Protein AF-X0YEG4-F1 (afdb_monomer_lite)

Radius of gyration: 16.12 Å; chains: 1; bounding box: 35×30×45 Å

Secondary structure (DSSP, 8-state):
-HHHHHHHHHHS-EEEEEETTEEEEEESS-HHHHHHHHHHHHHS--TTS-S---EEEE-SS-EEEE-SS-S-TT--TTTTTT-----

pLDDT: mean 87.66, std 6.39, range [64.06, 95.69]

Organism: NCBI:txid412755

Structure (mmCIF, N/CA/C/O backbone):
data_AF-X0YEG4-F1
#
_entry.id   AF-X0YEG4-F1
#
loop_
_atom_site.group_PDB
_atom_site.id
_atom_site.type_symbol
_atom_site.label_atom_id
_atom_site.label_alt_id
_atom_site.label_comp_id
_atom_site.label_asym_id
_atom_site.label_entity_id
_atom_site.label_seq_id
_atom_site.pdbx_PDB_ins_code
_atom_site.Cartn_x
_atom_site.Cartn_y
_atom_site.Cartn_z
_atom_site.occupancy
_atom_site.B_iso_or_equiv
_ato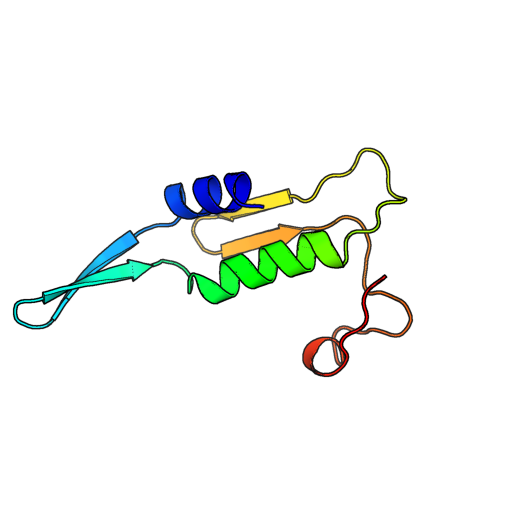m_site.auth_seq_id
_atom_site.auth_comp_id
_atom_site.auth_asym_id
_atom_site.auth_atom_id
_atom_site.pdbx_PDB_model_num
ATOM 1 N N . MET A 1 1 ? 9.812 5.180 5.772 1.00 78.00 1 MET A N 1
ATOM 2 C CA . MET A 1 1 ? 8.645 4.301 5.992 1.00 78.00 1 MET A CA 1
ATOM 3 C C . MET A 1 1 ? 7.787 4.782 7.143 1.00 78.00 1 MET A C 1
ATOM 5 O O . MET A 1 1 ? 6.633 5.092 6.903 1.00 78.00 1 MET A O 1
ATOM 9 N N . GLU A 1 2 ? 8.349 4.953 8.337 1.00 82.56 2 GLU A N 1
ATOM 10 C CA . GLU A 1 2 ? 7.612 5.382 9.538 1.00 82.56 2 GLU A CA 1
ATOM 11 C C . GLU A 1 2 ? 6.782 6.665 9.356 1.00 82.56 2 GLU A C 1
ATOM 13 O O . GLU A 1 2 ? 5.594 6.680 9.648 1.00 82.56 2 GLU A O 1
ATOM 18 N N . ARG A 1 3 ? 7.349 7.713 8.744 1.00 85.94 3 ARG A N 1
ATOM 19 C CA . ARG A 1 3 ? 6.604 8.956 8.476 1.00 85.94 3 ARG A CA 1
ATOM 20 C C . ARG A 1 3 ? 5.399 8.774 7.542 1.00 85.94 3 ARG A C 1
ATOM 22 O O . ARG A 1 3 ? 4.388 9.430 7.738 1.00 85.94 3 ARG A O 1
ATOM 29 N N . VAL A 1 4 ? 5.511 7.917 6.523 1.00 85.19 4 VAL A N 1
ATOM 30 C CA . VAL A 1 4 ? 4.399 7.643 5.590 1.00 85.19 4 VAL A CA 1
ATOM 31 C C . VAL A 1 4 ? 3.324 6.827 6.296 1.00 85.19 4 VAL A C 1
ATOM 33 O O . VAL A 1 4 ? 2.150 7.144 6.167 1.00 85.19 4 VAL A O 1
ATOM 36 N N . TRP A 1 5 ? 3.735 5.830 7.084 1.00 87.62 5 TRP A N 1
ATOM 37 C CA . TRP A 1 5 ? 2.827 5.059 7.926 1.00 87.62 5 TRP A CA 1
ATOM 38 C C . TRP A 1 5 ? 2.016 5.961 8.860 1.00 87.62 5 TRP A C 1
ATOM 40 O O . TRP A 1 5 ? 0.803 5.823 8.904 1.00 87.62 5 TRP A O 1
ATOM 50 N N . ASN A 1 6 ? 2.663 6.910 9.543 1.00 90.06 6 ASN A N 1
ATOM 51 C CA . ASN A 1 6 ? 1.972 7.805 10.472 1.00 90.06 6 ASN A CA 1
ATOM 52 C C . ASN A 1 6 ? 0.923 8.667 9.760 1.00 90.06 6 ASN A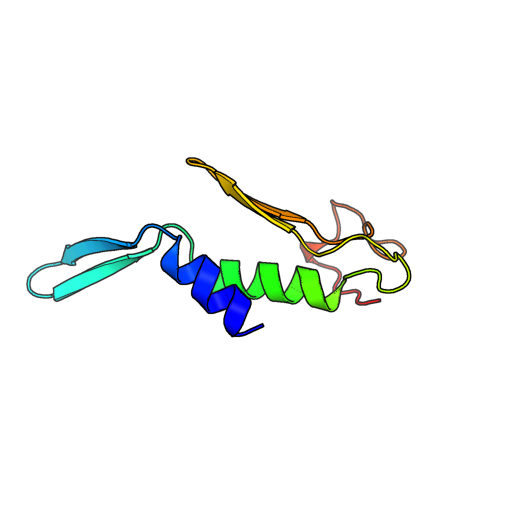 C 1
ATOM 54 O O . ASN A 1 6 ? -0.201 8.746 10.232 1.00 90.06 6 ASN A O 1
ATOM 58 N N . VAL A 1 7 ? 1.253 9.236 8.595 1.00 89.81 7 VAL A N 1
ATOM 59 C CA . VAL A 1 7 ? 0.290 10.034 7.816 1.00 89.81 7 VAL A CA 1
ATOM 60 C C . VAL A 1 7 ? -0.887 9.178 7.344 1.00 89.81 7 VAL A C 1
ATOM 62 O O . VAL A 1 7 ? -2.031 9.581 7.492 1.00 89.81 7 VAL A O 1
ATOM 65 N N . VAL A 1 8 ? -0.632 7.981 6.806 1.00 89.31 8 VAL A N 1
ATOM 66 C CA . VAL A 1 8 ? -1.717 7.086 6.368 1.00 89.31 8 VAL A CA 1
ATOM 67 C C . VAL A 1 8 ? -2.588 6.664 7.552 1.00 89.31 8 VAL A C 1
ATOM 69 O O . VAL A 1 8 ? -3.805 6.626 7.429 1.00 89.31 8 VAL A O 1
ATOM 72 N N . TRP A 1 9 ? -1.978 6.385 8.703 1.00 88.31 9 TRP A N 1
ATOM 73 C CA . TRP A 1 9 ? -2.687 6.020 9.924 1.00 88.31 9 TRP A CA 1
ATOM 74 C C . TRP A 1 9 ? -3.588 7.144 10.447 1.00 88.31 9 TRP A C 1
ATOM 76 O O . TRP A 1 9 ? -4.712 6.873 10.853 1.00 88.31 9 TRP A O 1
ATOM 86 N N . GLU A 1 10 ? -3.110 8.388 10.423 1.00 88.12 10 GLU A N 1
ATOM 87 C CA . GLU A 1 10 ? -3.872 9.564 10.863 1.00 88.12 10 GLU A CA 1
ATOM 88 C C . GLU A 1 10 ? -5.059 9.880 9.941 1.00 88.12 10 GLU A C 1
ATOM 90 O O . GLU A 1 10 ? -6.103 10.318 10.421 1.00 88.12 10 GLU A O 1
ATOM 95 N N . GLU A 1 11 ? -4.924 9.632 8.636 1.00 88.56 11 GLU A N 1
ATOM 96 C CA . GLU A 1 11 ? -5.989 9.860 7.648 1.00 88.56 11 GLU A CA 1
ATOM 97 C C . GLU A 1 11 ? -7.001 8.703 7.568 1.00 88.56 11 GLU A C 1
ATOM 99 O O . GLU A 1 11 ? -8.134 8.887 7.116 1.00 88.56 11 GLU A O 1
ATOM 104 N N . MET A 1 12 ? -6.614 7.496 7.989 1.00 88.69 12 MET A N 1
ATOM 105 C CA . MET A 1 12 ? -7.514 6.345 8.030 1.00 88.69 12 MET A CA 1
ATOM 106 C C . MET A 1 12 ? -8.613 6.555 9.066 1.00 88.69 12 MET A C 1
ATOM 108 O O . MET A 1 12 ? -8.367 6.939 10.210 1.00 88.69 12 MET A O 1
ATOM 112 N N . ARG A 1 13 ? -9.853 6.223 8.698 1.00 84.81 13 ARG A N 1
ATOM 113 C CA . ARG A 1 13 ? -10.954 6.278 9.658 1.00 84.81 13 ARG A CA 1
ATOM 114 C C . ARG A 1 13 ? -10.752 5.207 10.724 1.00 84.81 13 ARG A C 1
ATOM 116 O O . ARG A 1 13 ? -10.620 4.020 10.422 1.00 84.81 13 ARG A O 1
ATOM 123 N N . VAL A 1 14 ? -10.786 5.632 11.983 1.00 82.06 14 VAL A N 1
ATOM 124 C CA . VAL A 1 14 ? -10.799 4.734 13.138 1.00 82.06 14 VAL A CA 1
ATOM 125 C C . VAL A 1 14 ? -12.147 4.878 13.831 1.00 82.06 14 VAL A C 1
ATOM 127 O O . VAL A 1 14 ? -12.440 5.878 14.488 1.00 82.06 14 VAL A O 1
ATOM 130 N N . GLY A 1 15 ? -13.001 3.880 13.625 1.00 82.38 15 GLY A N 1
ATOM 131 C CA . GLY A 1 15 ? -14.237 3.713 14.373 1.00 82.38 15 GLY A CA 1
ATOM 132 C C . GLY A 1 15 ? -13.973 3.085 15.739 1.00 82.38 15 GLY A C 1
ATOM 133 O O . GLY A 1 15 ? -12.874 2.624 16.042 1.00 82.38 15 GLY A O 1
ATOM 134 N N . ALA A 1 16 ? -15.006 3.033 16.571 1.00 80.69 16 ALA A N 1
ATOM 135 C CA . ALA A 1 16 ? -14.963 2.287 17.817 1.00 80.69 16 ALA A CA 1
ATOM 136 C C . ALA A 1 16 ? -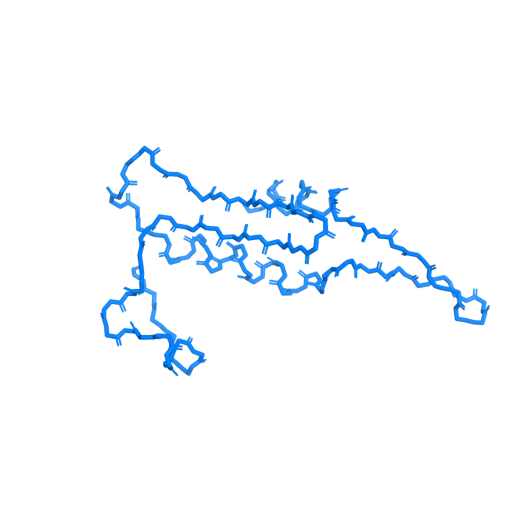16.229 1.449 17.957 1.00 80.69 16 ALA A C 1
ATOM 138 O O . ALA A 1 16 ? -17.336 1.969 17.804 1.00 80.69 16 ALA A O 1
ATOM 139 N N . VAL A 1 17 ? -16.057 0.168 18.262 1.00 82.69 17 VAL A N 1
ATOM 140 C CA . VAL A 1 17 ? -17.147 -0.746 18.602 1.00 82.69 17 VAL A CA 1
ATOM 141 C C . VAL A 1 17 ? -17.009 -1.095 20.079 1.00 82.69 17 VAL A C 1
ATOM 143 O O . VAL A 1 17 ? -15.906 -1.309 20.577 1.00 82.69 17 VAL A O 1
ATOM 146 N N . VAL A 1 18 ? -18.122 -1.096 20.812 1.00 82.44 18 VAL A N 1
ATOM 147 C CA . VAL A 1 18 ? -18.135 -1.501 22.222 1.00 82.44 18 VAL A CA 1
ATOM 148 C C . VAL A 1 18 ? -18.572 -2.958 22.293 1.00 82.44 18 VAL A C 1
ATOM 150 O O . VAL A 1 18 ? -19.734 -3.267 22.040 1.00 82.44 18 VAL A O 1
ATOM 153 N N . ASN A 1 19 ? -17.644 -3.839 22.659 1.00 80.00 19 ASN A N 1
ATOM 154 C CA . ASN A 1 19 ? -17.911 -5.247 22.928 1.00 80.00 19 ASN A CA 1
ATOM 155 C C . ASN A 1 19 ? -17.970 -5.454 24.447 1.00 80.00 19 ASN A C 1
ATOM 157 O O . ASN A 1 19 ? -16.955 -5.549 25.142 1.00 80.00 19 ASN A O 1
ATOM 161 N N . GLY A 1 20 ? -19.189 -5.474 24.993 1.00 84.56 20 GLY A N 1
ATOM 162 C CA . GLY A 1 20 ? -19.416 -5.568 26.437 1.00 84.56 20 GLY A CA 1
ATOM 163 C C . GLY A 1 20 ? -18.934 -4.316 27.177 1.00 84.56 20 GLY A C 1
ATOM 164 O O . GLY A 1 20 ? -19.555 -3.263 27.074 1.00 84.56 20 GLY A O 1
ATOM 165 N N . LEU A 1 21 ? -17.840 -4.438 27.936 1.00 83.81 21 LEU A N 1
ATOM 166 C CA . LEU A 1 21 ? -17.211 -3.331 28.677 1.00 83.81 21 LEU A CA 1
ATOM 167 C C . LEU A 1 21 ? -15.917 -2.820 28.022 1.00 83.81 21 LEU A C 1
ATOM 169 O O . LEU A 1 21 ? -15.314 -1.877 28.533 1.00 83.81 21 LEU A O 1
ATOM 173 N N . GLN A 1 22 ? -15.466 -3.434 26.924 1.00 81.69 22 GLN A N 1
ATOM 174 C CA . GLN A 1 22 ? -14.249 -3.031 26.221 1.00 81.69 22 GLN A CA 1
ATOM 175 C C . GLN A 1 22 ? -14.585 -2.260 24.946 1.00 81.69 22 GLN A C 1
ATOM 177 O O . GLN A 1 22 ? -15.460 -2.640 24.168 1.00 81.69 22 GLN A O 1
ATOM 182 N N . ARG A 1 23 ? -13.871 -1.150 24.746 1.00 80.56 23 ARG A N 1
ATOM 183 C CA . ARG A 1 23 ? -13.875 -0.396 23.496 1.00 80.56 23 ARG A CA 1
ATOM 184 C C . ARG A 1 23 ? -12.793 -0.973 22.594 1.00 80.56 23 ARG A C 1
ATOM 186 O O . ARG A 1 23 ? -11.620 -0.932 22.953 1.00 80.56 23 ARG A O 1
ATOM 193 N N . GLU A 1 24 ? -13.194 -1.457 21.432 1.00 85.94 24 GLU A N 1
ATOM 194 C CA . GLU A 1 24 ? -12.294 -1.923 20.384 1.00 85.94 24 GLU A CA 1
ATOM 195 C C . GLU A 1 24 ? -12.242 -0.890 19.260 1.00 85.94 24 GLU A C 1
ATOM 197 O O . GLU A 1 24 ? -13.267 -0.346 18.841 1.00 85.94 24 GLU A O 1
ATOM 202 N N . GLU A 1 25 ? -11.036 -0.592 18.785 1.00 83.62 25 GLU A N 1
ATOM 203 C CA . GLU A 1 25 ? -10.832 0.271 17.626 1.00 83.62 25 GLU A CA 1
ATOM 204 C C . GLU A 1 25 ? -11.047 -0.530 16.343 1.00 83.62 25 GLU A C 1
ATOM 206 O O . GLU A 1 25 ? -10.414 -1.563 16.123 1.00 83.62 25 GLU A O 1
ATOM 211 N N . LEU A 1 26 ? -11.933 -0.037 15.481 1.00 86.75 26 LEU A N 1
ATOM 212 C CA . LEU A 1 26 ? -12.173 -0.608 14.164 1.00 86.75 26 LEU A CA 1
ATOM 213 C C . LEU A 1 26 ? -11.501 0.281 13.120 1.00 86.75 26 LEU A C 1
ATOM 215 O O . LEU A 1 26 ? -11.964 1.385 12.835 1.00 86.75 26 LEU A O 1
ATOM 219 N N . THR A 1 27 ? -10.397 -0.203 12.567 1.00 90.31 27 THR A N 1
ATOM 220 C CA . THR A 1 27 ? -9.656 0.490 11.508 1.00 90.31 27 THR A CA 1
ATOM 221 C C . THR A 1 27 ? -10.315 0.269 10.149 1.00 90.31 27 THR A C 1
ATOM 223 O O . THR A 1 27 ? -10.834 -0.811 9.877 1.00 90.31 27 THR A O 1
ATOM 226 N N . GLU A 1 28 ? -10.288 1.287 9.285 1.00 90.31 28 GLU A N 1
ATOM 227 C CA . GLU A 1 28 ? -10.847 1.221 7.923 1.00 90.31 28 GLU A CA 1
ATOM 228 C C . GLU A 1 28 ? -10.224 0.103 7.071 1.00 90.31 28 GLU A C 1
ATOM 230 O O . GLU A 1 28 ? -10.917 -0.573 6.313 1.00 90.31 28 GLU A O 1
ATOM 235 N N . TYR A 1 29 ? -8.922 -0.128 7.246 1.00 92.38 29 TYR A N 1
ATOM 236 C CA . TYR A 1 29 ? -8.172 -1.212 6.619 1.00 92.38 29 TYR A CA 1
ATOM 237 C C . TYR A 1 29 ? -7.327 -1.927 7.676 1.00 92.38 29 TYR A C 1
ATOM 239 O O . TYR A 1 29 ? -6.827 -1.270 8.594 1.00 92.38 29 TYR A O 1
ATOM 247 N N . PRO A 1 30 ? -7.072 -3.242 7.535 1.00 92.81 30 PRO A N 1
ATOM 248 C CA . PRO A 1 30 ? -6.167 -3.950 8.428 1.00 92.81 30 PRO A CA 1
ATOM 249 C C . PRO A 1 30 ? -4.783 -3.274 8.455 1.00 92.81 30 PRO A C 1
ATOM 251 O O . PRO A 1 30 ? -4.153 -3.148 7.398 1.00 92.81 30 PRO A O 1
ATOM 254 N N . PRO A 1 31 ? -4.255 -2.889 9.634 1.00 92.19 31 PRO A N 1
ATOM 255 C CA . PRO A 1 31 ? -2.993 -2.155 9.736 1.00 92.19 31 PRO A CA 1
ATOM 256 C C . PRO A 1 31 ? -1.828 -2.890 9.061 1.00 92.19 31 PRO A C 1
ATOM 258 O O . PRO A 1 31 ? -0.982 -2.283 8.407 1.00 92.19 31 PRO A O 1
ATOM 261 N N . PHE A 1 32 ? -1.815 -4.220 9.188 1.00 93.19 32 PHE A N 1
ATOM 262 C CA . PHE A 1 32 ? -0.825 -5.089 8.562 1.00 93.19 32 PHE A CA 1
ATOM 263 C C . PHE A 1 32 ? -0.862 -5.008 7.029 1.00 93.19 32 PHE A C 1
ATOM 265 O O . PHE A 1 32 ? 0.183 -4.832 6.411 1.00 93.19 32 PHE A O 1
ATOM 272 N N . ALA A 1 33 ? -2.052 -5.055 6.421 1.00 93.38 33 ALA A N 1
ATOM 273 C CA . ALA A 1 33 ? -2.204 -5.007 4.967 1.00 93.38 33 ALA A CA 1
ATOM 274 C C . ALA A 1 33 ? -1.717 -3.670 4.389 1.00 93.38 33 ALA A C 1
ATOM 276 O O . ALA A 1 33 ? -1.031 -3.643 3.369 1.00 93.38 33 ALA A O 1
ATOM 277 N N . VAL A 1 34 ? -2.011 -2.561 5.074 1.00 94.38 34 VAL A N 1
ATOM 278 C CA . VAL A 1 34 ? -1.542 -1.229 4.667 1.00 94.38 34 VAL A CA 1
ATOM 279 C C . VAL A 1 34 ? -0.020 -1.129 4.774 1.00 94.38 34 VAL A C 1
ATOM 281 O O . VAL A 1 34 ? 0.629 -0.642 3.848 1.00 94.38 34 VAL A O 1
ATOM 284 N N . ARG A 1 35 ? 0.582 -1.621 5.868 1.00 93.94 35 ARG A N 1
ATOM 285 C CA . ARG A 1 35 ? 2.050 -1.657 5.999 1.00 93.94 35 ARG A CA 1
ATOM 286 C C . ARG A 1 35 ? 2.693 -2.463 4.881 1.00 93.94 35 ARG A C 1
ATOM 288 O O . ARG A 1 35 ? 3.642 -1.976 4.275 1.00 93.94 35 ARG A O 1
ATOM 295 N N . GLU A 1 36 ? 2.162 -3.645 4.603 1.00 93.88 36 GLU A N 1
ATOM 296 C CA . GLU A 1 36 ? 2.678 -4.539 3.571 1.00 93.88 36 GLU A CA 1
ATOM 297 C C . GLU A 1 36 ? 2.579 -3.909 2.176 1.00 93.88 36 GLU A C 1
ATOM 299 O O . GLU A 1 36 ? 3.554 -3.893 1.430 1.00 93.88 36 GLU A O 1
ATOM 304 N N . ALA A 1 37 ? 1.454 -3.264 1.849 1.00 94.19 37 ALA A N 1
ATOM 305 C CA . ALA A 1 37 ? 1.300 -2.534 0.591 1.00 94.19 37 ALA A CA 1
ATOM 306 C C . ALA A 1 37 ? 2.349 -1.415 0.431 1.00 94.19 37 ALA A C 1
ATOM 308 O O . ALA A 1 37 ? 2.935 -1.251 -0.642 1.00 94.19 37 ALA A O 1
ATOM 309 N N . LEU A 1 38 ? 2.632 -0.664 1.502 1.00 94.25 38 LEU A N 1
ATOM 310 C CA . LEU A 1 38 ? 3.667 0.372 1.488 1.00 94.25 38 LEU A CA 1
ATOM 311 C C . LEU A 1 38 ? 5.077 -0.225 1.351 1.00 94.25 38 LEU A C 1
ATOM 313 O O . LEU A 1 38 ? 5.911 0.339 0.639 1.00 94.25 38 LEU A O 1
ATOM 317 N N . VAL A 1 39 ? 5.357 -1.341 2.030 1.00 93.56 39 VAL A N 1
ATOM 318 C CA . VAL A 1 39 ? 6.638 -2.056 1.926 1.00 93.56 39 VAL A CA 1
ATOM 319 C C . VAL A 1 39 ? 6.843 -2.548 0.498 1.00 93.56 39 VAL A C 1
ATOM 321 O O . VAL A 1 3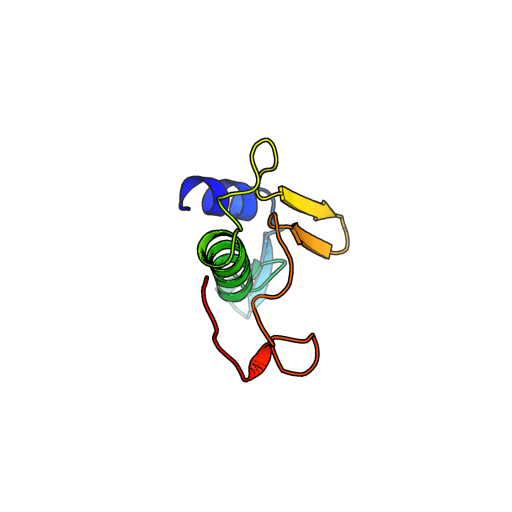9 ? 7.872 -2.227 -0.095 1.00 93.56 39 VAL A O 1
ATOM 324 N N . ASN A 1 40 ? 5.844 -3.200 -0.095 1.00 91.69 40 ASN A N 1
ATOM 325 C CA . ASN A 1 40 ? 5.900 -3.689 -1.471 1.00 91.69 40 ASN A CA 1
ATOM 326 C C . ASN A 1 40 ? 6.109 -2.554 -2.474 1.00 91.69 40 ASN A C 1
ATOM 328 O O . ASN A 1 40 ? 6.939 -2.658 -3.381 1.00 91.69 40 ASN A O 1
ATOM 332 N N . ALA A 1 41 ? 5.449 -1.413 -2.269 1.00 92.50 41 ALA A N 1
ATOM 333 C CA . ALA A 1 41 ? 5.653 -0.242 -3.109 1.00 92.50 41 ALA A CA 1
ATOM 334 C C . ALA A 1 41 ? 7.096 0.286 -3.066 1.00 92.50 41 ALA A C 1
ATOM 336 O O . ALA A 1 41 ? 7.597 0.742 -4.092 1.00 92.50 41 ALA A O 1
ATOM 337 N N . VAL A 1 42 ? 7.768 0.233 -1.910 1.00 91.44 42 VAL A N 1
ATOM 338 C CA . VAL A 1 42 ? 9.165 0.678 -1.746 1.00 91.44 42 VAL A CA 1
ATOM 339 C C . VAL A 1 42 ? 10.167 -0.367 -2.222 1.00 91.44 42 VAL A C 1
ATOM 341 O O . VAL A 1 42 ? 11.140 0.002 -2.887 1.00 91.44 42 VAL A O 1
ATOM 344 N N . ALA A 1 43 ? 9.933 -1.637 -1.897 1.00 90.56 43 ALA A N 1
ATOM 345 C CA . ALA A 1 43 ? 10.808 -2.755 -2.228 1.00 90.56 43 ALA A CA 1
ATOM 346 C C . ALA A 1 43 ? 10.861 -3.006 -3.741 1.00 90.56 43 ALA A C 1
ATOM 348 O O . ALA A 1 43 ? 11.939 -3.204 -4.289 1.00 90.56 43 ALA A O 1
ATOM 349 N N . HIS A 1 44 ? 9.722 -2.917 -4.435 1.00 88.56 44 HIS A N 1
ATOM 350 C CA . HIS A 1 44 ? 9.630 -3.217 -5.869 1.00 88.56 44 HIS A CA 1
ATOM 351 C C . HIS A 1 44 ? 9.660 -1.973 -6.775 1.00 88.56 44 HIS A C 1
ATOM 353 O O . HIS A 1 44 ? 9.466 -2.080 -7.989 1.00 88.56 44 HIS A O 1
ATOM 359 N N . ARG A 1 45 ? 9.911 -0.779 -6.219 1.00 90.31 45 ARG A N 1
ATOM 360 C CA . ARG A 1 45 ? 10.008 0.464 -7.000 1.00 90.31 45 ARG A CA 1
ATOM 361 C C . ARG A 1 45 ? 11.143 0.393 -8.023 1.00 90.31 45 ARG A C 1
ATOM 363 O O . ARG A 1 45 ? 12.285 0.109 -7.679 1.00 90.31 45 ARG A O 1
ATOM 370 N N . ASP A 1 46 ? 10.879 0.810 -9.263 1.00 90.75 46 ASP A N 1
ATOM 371 C CA . ASP A 1 46 ? 11.946 1.030 -10.243 1.00 90.75 46 ASP A CA 1
ATOM 372 C C . ASP A 1 46 ? 12.688 2.345 -9.962 1.00 90.75 46 ASP A C 1
ATOM 374 O O . ASP A 1 46 ? 12.260 3.438 -10.352 1.00 90.75 46 ASP A O 1
ATOM 378 N N . TYR A 1 47 ? 13.834 2.249 -9.283 1.00 89.81 47 TYR A N 1
ATOM 379 C CA . TYR A 1 47 ? 14.653 3.413 -8.935 1.00 89.81 47 TYR A CA 1
ATOM 380 C C . TYR A 1 47 ? 15.340 4.089 -10.127 1.00 89.81 47 TYR A C 1
ATOM 382 O O . TYR A 1 47 ? 15.822 5.215 -9.983 1.00 89.81 47 TYR A O 1
ATOM 390 N N . ARG A 1 48 ? 15.324 3.474 -11.316 1.00 90.62 48 ARG A N 1
ATOM 391 C CA . ARG A 1 48 ? 15.850 4.089 -12.544 1.00 90.62 48 ARG A CA 1
ATOM 392 C C . ARG A 1 48 ? 14.893 5.146 -13.097 1.00 90.62 48 ARG A C 1
ATOM 394 O O . ARG A 1 48 ? 15.341 6.088 -13.751 1.00 90.62 48 ARG A O 1
ATOM 401 N N . VAL A 1 49 ? 13.593 5.033 -12.803 1.00 89.12 49 VAL A N 1
ATOM 402 C CA . VAL A 1 49 ? 12.584 6.023 -13.198 1.00 89.12 49 VAL A CA 1
ATOM 403 C C . VAL A 1 49 ? 12.722 7.265 -12.315 1.00 89.12 49 VAL A C 1
ATOM 405 O O . VAL A 1 49 ? 12.289 7.308 -11.157 1.00 89.12 49 VAL A O 1
ATOM 408 N N . ARG A 1 50 ? 13.352 8.301 -12.875 1.00 90.44 50 ARG A N 1
ATOM 409 C CA . ARG A 1 50 ? 13.517 9.609 -12.229 1.00 90.44 50 ARG A CA 1
ATOM 410 C C . ARG A 1 50 ? 12.241 10.445 -12.352 1.00 90.44 50 ARG A C 1
ATOM 412 O O . ARG A 1 50 ? 11.446 10.262 -13.266 1.00 90.44 50 ARG A O 1
ATOM 419 N N . GLY A 1 51 ? 12.032 11.362 -11.409 1.00 90.31 51 GLY A N 1
ATOM 420 C CA . GLY A 1 51 ? 10.912 12.313 -11.428 1.00 90.31 51 GLY A CA 1
ATOM 421 C C . GLY A 1 51 ? 9.555 11.762 -10.968 1.00 90.31 51 GLY A C 1
ATOM 422 O O . GLY A 1 51 ? 8.703 12.553 -10.581 1.00 90.31 51 GLY A O 1
ATOM 423 N N . ARG A 1 52 ? 9.356 10.437 -10.917 1.00 92.19 52 ARG A N 1
ATOM 424 C CA . ARG A 1 52 ? 8.134 9.819 -10.368 1.00 92.19 52 ARG A CA 1
ATOM 425 C C . ARG A 1 52 ? 8.356 9.294 -8.954 1.00 92.19 52 ARG A C 1
ATOM 427 O O . ARG A 1 52 ? 9.408 8.728 -8.660 1.00 92.19 52 ARG A O 1
ATOM 434 N N . ARG A 1 53 ? 7.374 9.462 -8.072 1.00 92.44 53 ARG A N 1
ATOM 435 C CA . ARG A 1 53 ? 7.417 9.002 -6.672 1.00 92.44 53 ARG A CA 1
ATOM 436 C C . ARG A 1 53 ? 6.397 7.887 -6.463 1.00 92.44 53 ARG A C 1
ATOM 438 O O . ARG A 1 53 ? 5.585 7.639 -7.345 1.00 92.44 53 ARG A O 1
ATOM 445 N N . ILE A 1 54 ? 6.485 7.203 -5.326 1.00 93.88 54 ILE A N 1
ATOM 446 C CA . ILE A 1 54 ? 5.369 6.375 -4.862 1.00 93.88 54 ILE A CA 1
ATOM 447 C C . ILE A 1 54 ? 4.252 7.332 -4.457 1.00 93.88 54 ILE A C 1
ATOM 449 O O . ILE A 1 54 ? 4.510 8.313 -3.757 1.00 93.88 54 ILE A O 1
ATOM 453 N N . GLU A 1 55 ? 3.045 7.062 -4.925 1.00 94.50 55 GLU A N 1
ATOM 454 C CA . GLU A 1 55 ? 1.850 7.846 -4.652 1.00 94.50 55 GLU A CA 1
ATOM 455 C C . GLU A 1 55 ? 0.888 6.989 -3.831 1.00 94.50 55 GLU A C 1
ATOM 457 O O . GLU A 1 55 ? 0.575 5.865 -4.216 1.00 94.50 55 GLU A O 1
ATOM 462 N N . VAL A 1 56 ? 0.428 7.519 -2.700 1.00 94.19 56 VAL A N 1
ATOM 463 C CA . VAL A 1 56 ? -0.650 6.924 -1.906 1.00 94.19 56 VAL A CA 1
ATOM 464 C C . VAL A 1 56 ? -1.852 7.841 -2.054 1.00 94.19 56 VAL A C 1
ATOM 466 O O . VAL A 1 56 ? -1.749 9.035 -1.771 1.00 94.19 56 VAL A O 1
ATOM 469 N N . ARG A 1 57 ? -2.964 7.306 -2.550 1.00 94.31 57 ARG A N 1
ATOM 470 C CA . ARG A 1 57 ? -4.204 8.051 -2.778 1.00 94.31 57 ARG A CA 1
ATOM 471 C C . ARG A 1 57 ? -5.307 7.414 -1.954 1.00 94.31 57 ARG A C 1
ATOM 473 O O . ARG A 1 57 ? -5.530 6.212 -2.057 1.00 94.31 57 ARG A O 1
ATOM 480 N N . MET A 1 58 ? -5.982 8.215 -1.144 1.00 92.56 58 MET A N 1
ATOM 481 C CA . MET A 1 58 ? -7.094 7.764 -0.314 1.00 92.56 58 MET A CA 1
ATOM 482 C C . MET A 1 58 ? -8.377 8.399 -0.835 1.00 92.56 58 MET A C 1
ATOM 484 O O . MET A 1 58 ? -8.481 9.619 -0.950 1.00 92.56 58 MET A O 1
ATOM 488 N N . TYR A 1 59 ? -9.326 7.547 -1.196 1.00 92.50 59 TYR A N 1
ATOM 489 C CA . TYR A 1 59 ? -10.674 7.905 -1.606 1.00 92.50 59 TYR A CA 1
ATOM 490 C C . TYR A 1 59 ? -11.653 7.462 -0.520 1.00 92.50 59 TYR A C 1
ATOM 492 O O . TYR A 1 59 ? -11.300 6.719 0.390 1.00 92.50 59 TYR A O 1
ATOM 500 N N . SER A 1 60 ? -12.908 7.891 -0.621 1.00 89.69 60 SER A N 1
ATOM 501 C CA . SER A 1 60 ? -13.950 7.516 0.341 1.00 89.69 60 SER A CA 1
ATOM 502 C C . SER A 1 60 ? -14.265 6.016 0.383 1.00 89.69 60 SER A C 1
ATOM 504 O O . SER A 1 60 ? -14.899 5.569 1.333 1.00 89.69 60 SER A O 1
ATOM 506 N N . ASP A 1 61 ? -13.909 5.284 -0.673 1.00 92.25 61 ASP A N 1
ATOM 507 C CA . ASP A 1 61 ? -14.261 3.885 -0.921 1.00 92.25 61 ASP A CA 1
ATOM 508 C C . ASP A 1 61 ? -13.045 2.963 -1.110 1.00 92.25 61 ASP A C 1
ATOM 510 O O . ASP A 1 61 ? -13.213 1.745 -1.145 1.00 92.25 61 ASP A O 1
ATOM 514 N N . ARG A 1 62 ? -11.835 3.517 -1.275 1.00 93.50 62 ARG A N 1
ATOM 515 C CA . ARG A 1 62 ? -10.617 2.731 -1.515 1.00 93.50 62 ARG A CA 1
ATOM 516 C C . ARG A 1 62 ? -9.331 3.500 -1.230 1.00 93.50 62 ARG A C 1
ATOM 518 O O . ARG A 1 62 ? -9.282 4.727 -1.303 1.00 93.50 62 ARG A O 1
ATOM 525 N N . MET A 1 63 ? -8.253 2.746 -1.054 1.00 94.38 63 MET A N 1
ATOM 526 C CA . MET A 1 63 ? -6.879 3.239 -1.054 1.00 94.38 63 MET A CA 1
ATOM 527 C C . MET A 1 63 ? -6.129 2.690 -2.274 1.00 94.38 63 MET A C 1
ATOM 529 O O . MET A 1 63 ? -6.194 1.499 -2.564 1.00 94.38 63 MET A O 1
ATOM 533 N N . GLU A 1 64 ? -5.388 3.548 -2.972 1.00 95.69 64 GLU A N 1
ATOM 534 C CA . GLU A 1 64 ? -4.495 3.166 -4.068 1.00 95.69 64 GLU A CA 1
ATOM 535 C C . GLU A 1 64 ? -3.039 3.453 -3.679 1.00 95.69 64 GLU A C 1
ATOM 537 O O . GLU A 1 64 ? -2.701 4.571 -3.285 1.00 95.69 64 GLU A O 1
ATOM 542 N N . VAL A 1 65 ? -2.163 2.456 -3.828 1.00 95.25 65 VAL A N 1
ATOM 543 C CA . VAL A 1 65 ? -0.710 2.599 -3.653 1.00 95.25 65 VAL A CA 1
ATOM 544 C C . VAL A 1 65 ? -0.038 2.353 -5.000 1.00 95.25 65 VAL A C 1
ATOM 546 O O . VAL A 1 65 ? -0.039 1.239 -5.514 1.00 95.25 65 VAL A O 1
ATOM 549 N N . ILE A 1 66 ? 0.524 3.404 -5.592 1.00 94.44 66 ILE A N 1
ATOM 550 C CA . ILE A 1 66 ? 1.069 3.394 -6.953 1.00 94.44 66 ILE A CA 1
ATOM 551 C C . ILE A 1 66 ? 2.578 3.605 -6.870 1.00 94.44 66 ILE A C 1
ATOM 553 O O . ILE A 1 66 ? 3.040 4.665 -6.448 1.00 94.44 66 ILE A O 1
ATOM 557 N N . SER A 1 67 ? 3.367 2.621 -7.300 1.00 93.69 67 SER A N 1
ATOM 558 C CA . SER A 1 67 ? 4.826 2.732 -7.384 1.00 93.69 67 SER A CA 1
ATOM 559 C C . SER A 1 67 ? 5.298 2.869 -8.844 1.00 93.69 67 SER A C 1
ATOM 561 O O . SER A 1 67 ? 4.706 2.286 -9.754 1.00 93.69 67 SER A O 1
ATOM 563 N N . PRO A 1 68 ? 6.355 3.659 -9.124 1.00 92.19 68 PRO A N 1
ATOM 564 C CA . PRO A 1 68 ? 6.932 3.741 -10.462 1.00 92.19 68 PRO A CA 1
ATOM 565 C C . PRO A 1 68 ? 7.498 2.396 -10.921 1.00 92.19 68 PRO A C 1
ATOM 567 O O . PRO A 1 68 ? 8.321 1.799 -10.226 1.00 92.19 68 PRO A O 1
ATOM 570 N N . GLY A 1 69 ? 7.116 1.977 -12.124 1.00 86.19 69 GLY A N 1
ATOM 571 C CA . GLY A 1 69 ? 7.536 0.714 -12.715 1.00 86.19 69 GLY A CA 1
ATOM 572 C C . GLY A 1 69 ? 6.338 -0.075 -13.229 1.00 86.19 69 GLY A C 1
ATOM 573 O O . GLY A 1 69 ? 5.310 0.492 -13.586 1.00 86.19 69 GLY A O 1
ATOM 574 N N . GLY A 1 70 ? 6.507 -1.387 -13.283 1.00 84.31 70 GLY A N 1
ATOM 575 C CA . GLY A 1 70 ? 5.483 -2.364 -13.632 1.00 84.31 70 GLY A CA 1
ATOM 576 C C . GLY A 1 70 ? 5.880 -3.702 -13.020 1.00 84.31 70 GLY A C 1
ATOM 577 O O . GLY A 1 70 ? 6.842 -3.756 -12.247 1.00 84.31 70 GLY A O 1
ATOM 578 N N . LEU A 1 71 ? 5.201 -4.782 -13.390 1.00 83.69 71 LEU A N 1
ATOM 579 C CA . LEU A 1 71 ? 5.558 -6.108 -12.891 1.00 83.69 71 LEU A CA 1
ATOM 580 C C . LEU A 1 71 ? 7.003 -6.465 -13.300 1.00 83.69 71 LEU A C 1
ATOM 582 O O . LEU A 1 71 ? 7.454 -6.100 -14.393 1.00 83.69 71 LEU A O 1
ATOM 586 N N . PRO A 1 72 ? 7.817 -7.031 -12.398 1.00 80.00 72 PRO A N 1
ATOM 587 C CA . PRO A 1 72 ? 9.212 -7.333 -12.687 1.00 80.00 72 PRO A CA 1
ATOM 588 C C . PRO A 1 72 ? 9.371 -8.622 -13.505 1.00 80.00 72 PRO A C 1
ATOM 590 O O . PRO A 1 72 ? 8.720 -9.618 -13.227 1.00 80.00 72 PRO A O 1
ATOM 593 N N . GLY A 1 73 ? 10.286 -8.632 -14.481 1.00 81.69 73 GLY A N 1
ATOM 594 C CA . GLY A 1 73 ? 10.675 -9.858 -15.191 1.00 81.69 73 GLY A CA 1
ATOM 595 C C . GLY A 1 73 ? 9.499 -10.590 -15.850 1.00 81.69 73 GLY A C 1
ATOM 596 O O . GLY A 1 73 ? 8.850 -10.036 -16.732 1.00 81.69 73 GLY A O 1
ATOM 597 N N . TYR A 1 74 ? 9.269 -11.837 -15.427 1.00 82.50 74 TYR A N 1
ATOM 598 C CA . TYR A 1 74 ? 8.197 -12.724 -15.900 1.00 82.50 74 TYR A CA 1
ATOM 599 C C . TYR A 1 74 ? 6.949 -12.712 -14.996 1.00 82.50 74 TYR A C 1
ATOM 601 O O . TYR A 1 74 ? 6.050 -13.534 -15.179 1.00 82.50 74 TYR A O 1
ATOM 609 N N . ILE A 1 75 ? 6.886 -11.806 -14.013 1.00 86.31 75 ILE A N 1
ATOM 610 C CA . ILE A 1 75 ? 5.716 -11.671 -13.146 1.00 86.31 75 ILE A CA 1
ATOM 611 C C . ILE A 1 75 ? 4.533 -11.139 -13.961 1.00 86.31 75 ILE A C 1
ATOM 613 O O . ILE A 1 75 ? 4.629 -10.132 -14.667 1.00 86.31 75 ILE A O 1
ATOM 617 N N . THR A 1 76 ? 3.405 -11.820 -13.829 1.00 87.19 76 THR A N 1
ATOM 618 C CA . THR A 1 76 ? 2.096 -11.474 -14.373 1.00 87.19 76 THR A CA 1
ATOM 619 C C . THR A 1 76 ? 1.120 -11.235 -13.223 1.00 87.19 76 THR A C 1
ATOM 621 O O . THR A 1 76 ? 1.416 -11.501 -12.060 1.00 87.19 76 THR A O 1
ATOM 624 N N . VAL A 1 77 ? -0.067 -10.715 -13.533 1.00 86.75 77 VAL A N 1
ATOM 625 C CA . VAL A 1 77 ? -1.126 -10.554 -12.522 1.00 86.75 77 VAL A CA 1
ATOM 626 C C . VAL A 1 77 ? -1.545 -11.912 -11.946 1.00 86.75 77 VAL A C 1
ATOM 628 O O . VAL A 1 77 ? -1.903 -11.990 -10.776 1.00 86.75 77 VAL A O 1
ATOM 631 N N . ASP A 1 78 ? -1.435 -12.977 -12.740 1.00 90.06 78 ASP A N 1
ATOM 632 C CA . ASP A 1 78 ? -1.859 -14.321 -12.353 1.00 90.06 78 ASP A CA 1
ATOM 633 C C . ASP A 1 78 ? -0.885 -15.005 -11.380 1.00 90.06 78 ASP A C 1
ATOM 635 O O . ASP A 1 78 ? -1.318 -15.836 -10.589 1.00 90.06 78 ASP A O 1
ATOM 639 N N . ASN A 1 79 ? 0.413 -14.664 -11.409 1.00 88.12 79 ASN A N 1
ATOM 640 C CA . ASN A 1 79 ? 1.439 -15.325 -10.585 1.00 88.12 79 ASN A CA 1
ATOM 641 C C . ASN A 1 79 ? 2.002 -14.462 -9.441 1.00 88.12 79 ASN A C 1
ATOM 643 O O . ASN A 1 79 ? 2.769 -14.970 -8.628 1.00 88.12 79 ASN A O 1
ATOM 647 N N . ILE A 1 80 ? 1.608 -13.188 -9.331 1.00 85.94 80 ILE A N 1
ATOM 648 C CA . ILE A 1 80 ? 2.177 -12.229 -8.362 1.00 85.94 80 ILE A CA 1
ATOM 649 C C . ILE A 1 80 ? 1.990 -12.629 -6.888 1.00 85.94 80 ILE A C 1
ATOM 651 O O . ILE A 1 80 ? 2.700 -12.131 -6.021 1.00 85.94 80 ILE A O 1
ATOM 655 N N . VAL A 1 81 ? 1.019 -13.496 -6.589 1.00 85.75 81 VAL A N 1
ATOM 656 C CA . VAL A 1 81 ? 0.752 -13.974 -5.222 1.00 85.75 81 VAL A CA 1
ATOM 657 C C . VAL A 1 81 ? 1.685 -15.123 -4.834 1.00 85.75 81 VAL A C 1
ATOM 659 O O . VAL A 1 81 ? 2.064 -15.245 -3.672 1.00 85.75 81 VAL A O 1
ATOM 662 N N . GLU A 1 82 ? 2.046 -15.975 -5.791 1.00 84.12 82 GLU A N 1
ATOM 663 C CA . GLU A 1 82 ? 2.878 -17.158 -5.548 1.00 84.12 82 GLU A CA 1
ATOM 664 C C . GLU A 1 82 ? 4.367 -16.817 -5.682 1.00 84.12 82 GLU A C 1
A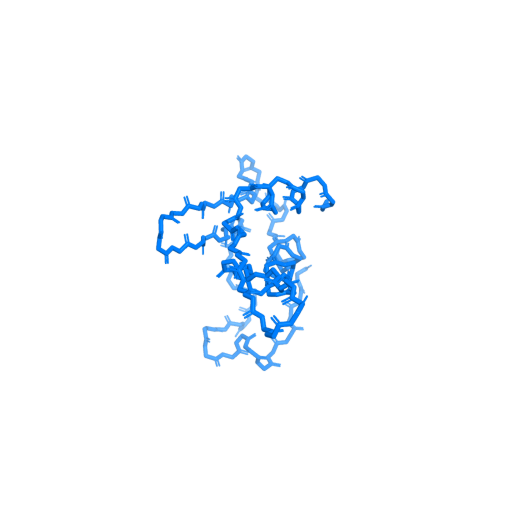TOM 666 O O . GLU A 1 82 ? 5.199 -17.235 -4.871 1.00 84.12 82 GLU A O 1
ATOM 671 N N . GLU A 1 83 ? 4.699 -15.995 -6.673 1.00 77.69 83 GLU A N 1
ATOM 672 C CA . GLU A 1 83 ? 6.067 -15.646 -7.023 1.00 77.69 83 GLU A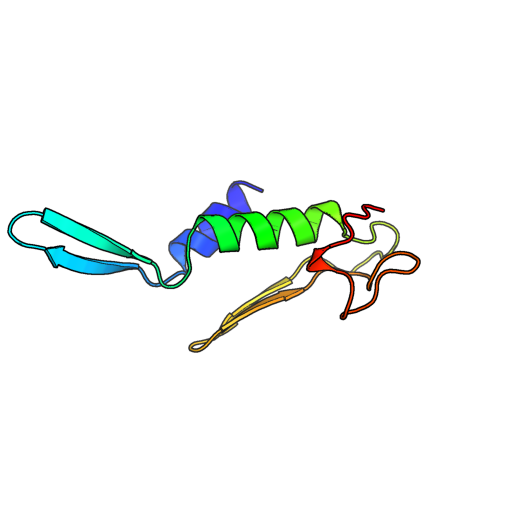 CA 1
ATOM 673 C C . GLU A 1 83 ? 6.525 -14.367 -6.318 1.00 77.69 83 GLU A C 1
ATOM 675 O O . GLU A 1 83 ? 5.961 -13.286 -6.484 1.00 77.69 83 GLU A O 1
ATOM 680 N N . HIS A 1 84 ? 7.620 -14.474 -5.568 1.00 69.44 84 HIS A N 1
ATOM 681 C CA . HIS A 1 84 ? 8.172 -13.371 -4.783 1.00 69.44 84 HIS A CA 1
ATOM 682 C C . HIS A 1 84 ? 9.480 -12.879 -5.417 1.00 69.44 84 HIS A C 1
ATOM 684 O O . HIS A 1 84 ? 10.575 -13.217 -4.968 1.00 69.44 84 HIS A O 1
ATOM 690 N N . PHE A 1 85 ? 9.378 -12.082 -6.488 1.00 71.00 85 PHE A N 1
ATOM 691 C CA . PHE A 1 85 ? 10.541 -11.521 -7.189 1.00 71.00 85 PHE A CA 1
ATOM 692 C C . PHE A 1 85 ? 10.738 -10.023 -6.896 1.00 71.00 85 PHE A C 1
ATOM 694 O O . PHE A 1 85 ? 9.925 -9.177 -7.282 1.00 71.00 85 PHE A O 1
ATOM 701 N N . SER A 1 86 ? 11.862 -9.669 -6.269 1.00 64.06 86 SER A N 1
ATOM 702 C CA . SER A 1 86 ? 12.311 -8.283 -6.060 1.00 64.06 86 SER A CA 1
ATOM 703 C C . SER A 1 86 ? 13.319 -7.833 -7.125 1.00 64.06 86 SER A C 1
ATOM 705 O O . SER A 1 86 ? 14.134 -8.637 -7.572 1.00 64.06 86 SER A O 1
ATOM 707 N N . ARG A 1 87 ? 13.263 -6.554 -7.531 1.00 65.00 87 ARG A N 1
ATOM 708 C CA . ARG A 1 87 ? 14.198 -5.951 -8.506 1.00 65.00 87 ARG A CA 1
ATOM 709 C C . ARG A 1 87 ? 15.487 -5.462 -7.862 1.00 65.00 87 ARG A C 1
ATOM 711 O O . ARG A 1 87 ? 15.424 -5.022 -6.696 1.00 65.00 87 ARG A O 1
#

Sequence (87 aa):
MERVWNVVWEEMRVGAVVNGLQREELTEYPPFAVREALVNAVAHRDYRVRGRRIEVRMYSDRMEVISPGGLPGYITVDNIVEEHFSR

InterPro domains:
  IPR038475 RecG, C-terminal domain superfamily [G3DSA:3.30.565.60] (1-87)

Foldseek 3Di:
DVVVLVVVQVPWDWDWDDDPPDIDTDTPDDSVVVVVLVVCLVQAADPVDPPDAFDWDDDPVDIDTDGHDDDPDPDDPVCPVPDDDTD